Protein AF-A0A9W4E1I4-F1 (afdb_monomer)

Sequence (96 aa):
MPENPAASRMNAAAEYPDAAHPIHQAVLAHRQWFLETATQLLAQAGCTPAEAAGRHYVMLRDGAMASGCLFDPALVTETFLHGVDGLLHKGTAATR

Radius of gyration: 15.23 Å; Cα contacts (8 Å, |Δi|>4): 78; chains: 1; bounding box: 31×31×43 Å

Foldseek 3Di:
DDDPVLLVLVVQCVVCVPCPDPSVVVSVVVLVVQLVVQLVVLVVLQFPPSNVLSVQLSVLSVVLSVCCVVHPNVVSVVVSVVSNVVSSVNRNVVVD

Structure (mmCIF, N/CA/C/O backbone):
data_AF-A0A9W4E1I4-F1
#
_entry.id   AF-A0A9W4E1I4-F1
#
loop_
_atom_site.group_PDB
_atom_site.id
_atom_site.type_symbol
_atom_site.label_atom_id
_atom_site.label_alt_id
_atom_site.label_comp_id
_atom_site.label_asym_id
_atom_site.label_entity_id
_atom_site.label_seq_id
_atom_site.pdbx_PDB_ins_code
_atom_site.Cartn_x
_atom_site.Cartn_y
_atom_site.Cartn_z
_atom_site.occupancy
_atom_site.B_iso_or_equiv
_atom_site.auth_seq_id
_atom_site.auth_comp_id
_atom_site.auth_asym_id
_atom_site.auth_atom_id
_atom_site.pdbx_PDB_model_num
ATOM 1 N N . MET A 1 1 ? 11.996 -17.418 -17.097 1.00 36.09 1 MET A N 1
ATOM 2 C CA . MET A 1 1 ? 11.650 -16.940 -15.743 1.00 36.09 1 MET A CA 1
ATOM 3 C C . MET A 1 1 ? 10.338 -16.202 -15.895 1.00 36.09 1 MET A C 1
ATOM 5 O O . MET A 1 1 ? 10.347 -15.287 -16.705 1.00 36.09 1 MET A O 1
ATOM 9 N N . PRO A 1 2 ? 9.219 -16.614 -15.277 1.00 47.72 2 PRO A N 1
ATOM 10 C CA . PRO A 1 2 ? 7.989 -15.856 -15.441 1.00 47.72 2 PRO A CA 1
ATOM 11 C C . PRO A 1 2 ? 8.174 -14.526 -14.710 1.00 47.72 2 PRO A C 1
ATOM 13 O O . PRO A 1 2 ? 8.536 -14.509 -13.531 1.00 47.72 2 PRO A O 1
ATOM 16 N N . GLU A 1 3 ? 8.005 -13.418 -15.422 1.00 52.31 3 GLU A N 1
ATOM 17 C CA . GLU A 1 3 ? 7.989 -12.102 -14.796 1.00 52.31 3 GLU A CA 1
ATOM 18 C C . GLU A 1 3 ? 6.859 -12.042 -13.763 1.00 52.31 3 GLU A C 1
ATOM 20 O O . GLU A 1 3 ? 5.707 -12.357 -14.055 1.00 52.31 3 GLU A O 1
ATOM 25 N N . ASN A 1 4 ? 7.184 -11.654 -12.530 1.00 45.56 4 ASN A N 1
ATOM 26 C CA . ASN A 1 4 ? 6.182 -11.386 -11.510 1.00 45.56 4 ASN A CA 1
ATOM 27 C C . ASN A 1 4 ? 5.492 -10.051 -11.867 1.00 45.56 4 ASN A C 1
ATOM 29 O O . ASN A 1 4 ? 6.116 -8.995 -11.707 1.00 45.56 4 ASN A O 1
ATOM 33 N N . PRO A 1 5 ? 4.222 -10.045 -12.325 1.00 48.84 5 PRO A N 1
ATOM 34 C CA . PRO A 1 5 ? 3.544 -8.832 -12.800 1.00 48.84 5 PRO A CA 1
ATOM 35 C C . PRO A 1 5 ? 3.396 -7.772 -11.699 1.00 48.84 5 PRO A C 1
ATOM 37 O O . PRO A 1 5 ? 3.163 -6.595 -11.972 1.00 48.84 5 PRO A O 1
ATOM 40 N N . ALA A 1 6 ? 3.567 -8.179 -10.442 1.00 47.53 6 ALA A N 1
ATOM 41 C CA . ALA A 1 6 ? 3.508 -7.320 -9.284 1.00 47.53 6 ALA A CA 1
ATOM 42 C C . ALA A 1 6 ? 4.646 -6.263 -9.302 1.00 47.53 6 ALA A C 1
ATOM 44 O O . ALA A 1 6 ? 4.377 -5.068 -9.146 1.00 47.53 6 ALA A O 1
ATOM 45 N N . ALA A 1 7 ? 5.893 -6.663 -9.576 1.00 51.25 7 ALA A N 1
ATOM 46 C CA . ALA A 1 7 ? 7.056 -5.762 -9.600 1.00 51.25 7 ALA A CA 1
ATOM 47 C C . ALA A 1 7 ? 7.016 -4.737 -10.756 1.00 51.25 7 ALA A C 1
ATOM 49 O O . ALA A 1 7 ? 7.560 -3.637 -10.651 1.00 51.25 7 ALA A O 1
ATOM 50 N N . SER A 1 8 ? 6.309 -5.065 -11.840 1.00 55.19 8 SER A N 1
ATOM 51 C CA . SER A 1 8 ? 6.313 -4.308 -13.097 1.00 55.19 8 SER A CA 1
ATOM 52 C C . SER A 1 8 ? 5.828 -2.854 -12.964 1.00 55.19 8 SER A C 1
ATOM 54 O O . SER A 1 8 ? 6.394 -1.959 -13.584 1.00 55.19 8 SER A O 1
ATOM 56 N N . ARG A 1 9 ? 4.831 -2.557 -12.117 1.00 54.59 9 ARG A N 1
ATOM 57 C CA . ARG A 1 9 ? 4.256 -1.192 -12.055 1.00 54.59 9 ARG A CA 1
ATOM 58 C C . ARG A 1 9 ? 5.079 -0.182 -11.269 1.00 54.59 9 ARG A C 1
ATOM 60 O O . ARG A 1 9 ? 5.024 1.006 -11.569 1.00 54.59 9 ARG A O 1
ATOM 67 N N . MET A 1 10 ? 5.813 -0.638 -10.259 1.00 57.75 10 MET A N 1
ATOM 68 C CA . MET A 1 10 ? 6.779 0.220 -9.570 1.00 57.75 10 MET A CA 1
ATOM 69 C C . MET A 1 10 ? 7.979 0.496 -10.471 1.00 57.75 10 MET A C 1
ATOM 71 O O . MET A 1 10 ? 8.456 1.625 -10.512 1.00 57.75 10 MET A O 1
ATOM 75 N N . ASN A 1 11 ? 8.389 -0.505 -11.251 1.00 59.38 11 ASN A N 1
ATOM 76 C CA . ASN A 1 11 ? 9.451 -0.352 -12.234 1.00 59.38 11 ASN A CA 1
ATOM 77 C C . ASN A 1 11 ? 9.063 0.635 -13.352 1.00 59.38 11 ASN A C 1
ATOM 79 O O . ASN A 1 11 ? 9.852 1.502 -13.706 1.00 59.38 11 ASN A O 1
ATOM 83 N N . ALA A 1 12 ? 7.807 0.607 -13.814 1.00 60.56 12 ALA A N 1
ATOM 84 C CA . ALA A 1 12 ? 7.314 1.539 -14.831 1.00 60.56 12 ALA A CA 1
ATOM 85 C C . ALA A 1 12 ? 7.402 3.023 -14.408 1.00 60.56 12 ALA A C 1
ATOM 87 O O . ALA A 1 12 ? 7.705 3.876 -15.234 1.00 60.56 12 ALA A O 1
ATOM 88 N N . ALA A 1 13 ? 7.177 3.363 -13.132 1.00 58.94 13 ALA A N 1
ATOM 89 C CA . ALA A 1 13 ? 7.347 4.746 -12.663 1.00 58.94 13 ALA A CA 1
ATOM 90 C C . ALA A 1 13 ? 8.815 5.206 -12.692 1.00 58.94 13 ALA A C 1
ATOM 92 O O . ALA A 1 13 ? 9.087 6.379 -12.928 1.00 58.94 13 ALA A O 1
ATOM 93 N N . ALA A 1 14 ? 9.756 4.287 -12.460 1.00 62.00 14 ALA A N 1
ATOM 94 C CA . ALA A 1 14 ? 11.185 4.571 -12.556 1.00 62.00 14 ALA A CA 1
ATOM 95 C C . ALA A 1 14 ? 11.649 4.707 -14.018 1.00 62.00 14 ALA A C 1
ATOM 97 O O . ALA A 1 14 ? 12.524 5.517 -14.311 1.00 62.00 14 ALA A O 1
ATOM 98 N N . GLU A 1 15 ? 11.045 3.946 -14.933 1.00 71.88 15 GLU A N 1
ATOM 99 C CA . GLU A 1 15 ? 11.350 3.976 -16.370 1.00 71.88 15 GLU A CA 1
ATOM 100 C C . GLU A 1 15 ? 10.767 5.204 -17.089 1.00 71.88 15 GLU A C 1
ATOM 102 O O . GLU A 1 15 ? 11.361 5.692 -18.051 1.00 71.88 15 GLU A O 1
ATOM 107 N N . TYR A 1 16 ? 9.637 5.738 -16.611 1.00 69.88 16 TYR A N 1
ATOM 108 C CA . TYR A 1 16 ? 8.957 6.902 -17.190 1.00 69.88 16 TYR A CA 1
ATOM 109 C C . TYR A 1 16 ? 8.825 8.038 -16.160 1.00 69.88 16 TYR A C 1
ATOM 111 O O . TYR A 1 16 ? 7.733 8.255 -15.634 1.00 69.88 16 TYR A O 1
ATOM 119 N N . PRO A 1 17 ? 9.908 8.782 -15.865 1.00 69.19 17 PRO A N 1
ATOM 120 C CA . PRO A 1 17 ? 9.910 9.811 -14.822 1.00 69.19 17 PRO A CA 1
ATOM 121 C C . PRO A 1 17 ? 9.182 11.104 -15.224 1.00 69.19 17 PRO A C 1
ATOM 123 O O . PRO A 1 17 ? 8.898 11.935 -14.363 1.00 69.19 17 PRO A O 1
ATOM 126 N N . ASP A 1 18 ? 8.901 11.307 -16.517 1.00 80.00 18 ASP A N 1
ATOM 127 C CA . ASP A 1 18 ? 8.139 12.467 -16.979 1.00 80.00 18 ASP A CA 1
ATOM 128 C C . ASP A 1 18 ? 6.691 12.366 -16.491 1.00 80.00 18 ASP A C 1
ATOM 130 O O . ASP A 1 18 ? 5.924 11.493 -16.906 1.00 80.00 18 ASP A O 1
ATOM 134 N N . ALA A 1 19 ? 6.312 13.309 -15.630 1.00 73.69 19 ALA A N 1
ATOM 135 C CA . ALA A 1 19 ? 4.981 13.376 -15.062 1.00 73.69 19 ALA A CA 1
ATOM 136 C C . ALA A 1 19 ? 3.888 13.519 -16.130 1.00 73.69 19 ALA A C 1
ATOM 138 O O . ALA A 1 19 ? 2.783 13.034 -15.909 1.00 73.69 19 ALA A O 1
ATOM 139 N N . ALA A 1 20 ? 4.163 14.145 -17.279 1.00 81.75 20 ALA A N 1
ATOM 140 C CA . ALA A 1 20 ? 3.200 14.282 -18.372 1.00 81.75 20 ALA A CA 1
ATOM 141 C C . ALA A 1 20 ? 3.079 13.012 -19.233 1.00 81.75 20 ALA A C 1
ATOM 143 O O . ALA A 1 20 ? 2.156 12.906 -20.045 1.00 81.75 20 ALA A O 1
ATOM 144 N N . HIS A 1 21 ? 3.969 12.029 -19.054 1.00 84.75 21 HIS A N 1
ATOM 145 C CA . HIS A 1 21 ? 3.935 10.798 -19.829 1.00 84.75 21 HIS A CA 1
ATOM 146 C C . HIS A 1 21 ? 2.660 9.994 -19.508 1.00 84.75 21 HIS A C 1
ATOM 148 O O . HIS A 1 21 ? 2.371 9.742 -18.331 1.00 84.75 21 HIS A O 1
ATOM 154 N N . PRO A 1 22 ? 1.906 9.512 -20.516 1.00 86.44 22 PRO A N 1
ATOM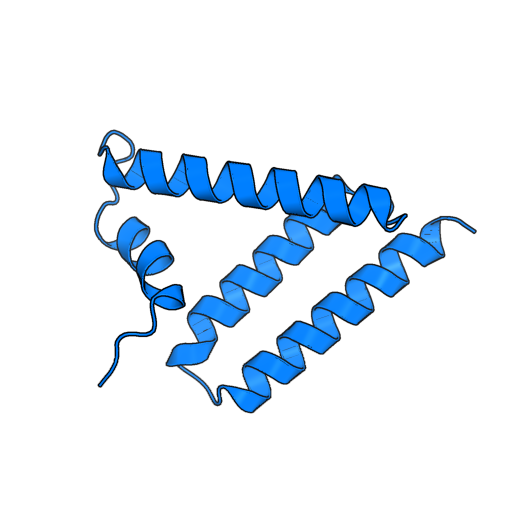 155 C CA . PRO A 1 22 ? 0.653 8.786 -20.292 1.00 86.44 22 PRO A CA 1
ATOM 156 C C . PRO A 1 22 ? 0.785 7.578 -19.351 1.00 86.44 22 PRO A C 1
ATOM 158 O O . PRO A 1 22 ? -0.121 7.301 -18.568 1.00 86.44 22 PRO A O 1
ATOM 161 N N . ILE A 1 23 ? 1.930 6.884 -19.377 1.00 85.56 23 ILE A N 1
ATOM 162 C CA . ILE A 1 23 ? 2.204 5.755 -18.470 1.00 85.56 23 ILE A CA 1
ATOM 163 C C . ILE A 1 23 ? 2.365 6.231 -17.024 1.00 85.56 23 ILE A C 1
ATOM 165 O O . ILE A 1 23 ? 1.803 5.616 -16.121 1.00 85.56 23 ILE A O 1
ATOM 169 N N . HIS A 1 24 ? 3.072 7.340 -16.792 1.00 81.19 24 HIS A N 1
ATOM 170 C CA . HIS A 1 24 ? 3.235 7.889 -15.448 1.00 81.19 24 HIS A CA 1
ATOM 171 C C . HIS A 1 24 ? 1.874 8.298 -14.863 1.00 81.19 24 HIS A C 1
ATOM 173 O O . HIS A 1 24 ? 1.548 7.950 -13.728 1.00 81.19 24 HIS A O 1
ATOM 179 N N . 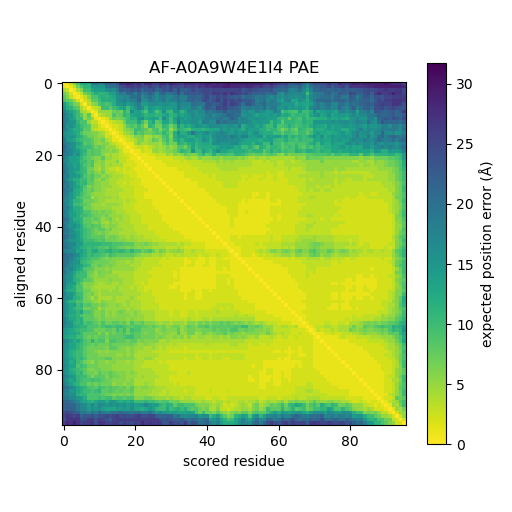GLN A 1 25 ? 1.025 8.942 -15.669 1.00 86.69 25 GLN A N 1
ATOM 180 C CA . GLN A 1 25 ? -0.346 9.289 -15.279 1.00 86.69 25 GLN A CA 1
ATOM 181 C C . GLN A 1 25 ? -1.206 8.055 -14.975 1.00 86.69 25 GLN A C 1
ATOM 183 O O . GLN A 1 25 ? -1.902 8.024 -13.960 1.00 86.69 25 GLN A O 1
ATOM 188 N N . ALA A 1 26 ? -1.117 7.002 -15.794 1.00 89.19 26 ALA A N 1
ATOM 189 C CA . ALA A 1 26 ? -1.814 5.744 -15.536 1.00 89.19 26 ALA A CA 1
ATOM 190 C C . ALA A 1 26 ? -1.353 5.081 -14.225 1.00 89.19 26 ALA A C 1
ATOM 192 O O . ALA A 1 26 ? -2.175 4.564 -13.464 1.00 89.19 26 ALA A O 1
ATOM 193 N N . VAL A 1 27 ? -0.051 5.132 -13.918 1.00 86.44 27 VAL A N 1
ATOM 194 C CA . VAL A 1 27 ? 0.491 4.631 -12.648 1.00 86.44 27 VAL A CA 1
ATOM 195 C C . VAL A 1 27 ? -0.046 5.439 -11.465 1.00 86.44 27 VAL A C 1
ATOM 197 O O . VAL A 1 27 ? -0.485 4.838 -10.483 1.00 86.44 27 VAL A O 1
ATOM 200 N N . LEU A 1 28 ? -0.063 6.774 -11.547 1.00 88.25 28 LEU A N 1
ATOM 201 C CA . LEU A 1 28 ? -0.608 7.626 -10.484 1.00 88.25 28 LEU A CA 1
ATOM 202 C C . LEU A 1 28 ? -2.100 7.373 -10.248 1.00 88.25 28 LEU A C 1
ATOM 204 O O . LEU A 1 28 ? -2.503 7.175 -9.102 1.00 88.25 28 LEU A O 1
ATOM 208 N N . ALA A 1 29 ? -2.899 7.306 -11.315 1.00 90.19 29 ALA A N 1
ATOM 209 C CA . ALA A 1 29 ? -4.327 7.011 -11.225 1.00 90.19 29 ALA A CA 1
ATOM 210 C C . ALA A 1 29 ? -4.577 5.653 -10.553 1.00 90.19 29 ALA A C 1
ATOM 212 O O . ALA A 1 29 ? -5.409 5.544 -9.651 1.00 90.19 29 ALA A O 1
ATOM 213 N N . HIS A 1 30 ? -3.799 4.628 -10.919 1.00 90.06 30 HIS A N 1
ATOM 214 C CA . HIS A 1 30 ? -3.888 3.319 -10.277 1.00 90.06 30 HIS A CA 1
ATOM 215 C C . HIS A 1 30 ? -3.528 3.376 -8.785 1.00 90.06 30 HIS A C 1
ATOM 217 O O . HIS A 1 30 ? -4.208 2.771 -7.954 1.00 90.06 30 HIS A O 1
ATOM 223 N N . ARG A 1 31 ? -2.440 4.070 -8.428 1.00 91.12 31 ARG A N 1
ATOM 224 C CA . ARG A 1 31 ? -1.994 4.200 -7.030 1.00 91.12 31 ARG A CA 1
ATOM 225 C C . ARG A 1 31 ? -3.037 4.918 -6.178 1.00 91.12 31 ARG A C 1
ATOM 227 O O . ARG A 1 31 ? -3.307 4.466 -5.066 1.00 91.12 31 ARG A O 1
ATOM 234 N N . GLN A 1 32 ? -3.645 5.974 -6.715 1.00 94.31 32 GLN A N 1
ATOM 235 C CA . GLN A 1 32 ? -4.708 6.718 -6.047 1.00 94.31 32 GLN A CA 1
ATOM 236 C C . GLN A 1 32 ? -5.947 5.842 -5.822 1.00 94.31 32 GLN A C 1
ATOM 238 O O . GLN A 1 32 ? -6.397 5.709 -4.686 1.00 94.31 32 GLN A O 1
ATOM 243 N N . TRP A 1 33 ? -6.427 5.156 -6.865 1.00 96.25 33 TRP A N 1
ATOM 244 C CA . TRP A 1 33 ? -7.550 4.216 -6.755 1.00 96.25 33 TRP A CA 1
ATOM 245 C C . TRP A 1 33 ? -7.306 3.135 -5.690 1.00 96.25 33 TRP A C 1
ATOM 247 O O . TRP A 1 33 ? -8.192 2.809 -4.896 1.00 96.25 33 TRP A O 1
ATOM 257 N N . PHE A 1 34 ? -6.090 2.584 -5.640 1.00 95.12 34 PHE A N 1
ATOM 258 C CA . PHE A 1 34 ? -5.741 1.549 -4.669 1.00 95.12 34 PHE A CA 1
ATOM 259 C C . PHE A 1 34 ? -5.737 2.085 -3.231 1.00 95.12 34 PHE A C 1
ATOM 261 O O . PHE A 1 34 ? -6.254 1.422 -2.332 1.00 95.12 34 PHE A O 1
ATOM 268 N N . LEU A 1 35 ? -5.196 3.289 -3.013 1.00 96.38 35 LEU A N 1
ATOM 269 C CA . LEU A 1 35 ? -5.208 3.946 -1.705 1.00 96.38 35 LEU A CA 1
ATOM 270 C C . LEU A 1 35 ? -6.635 4.231 -1.224 1.00 96.38 35 LEU A C 1
ATOM 272 O O . LEU A 1 35 ? -6.951 3.959 -0.065 1.00 96.38 35 LEU A O 1
ATOM 276 N N . GLU A 1 36 ? -7.497 4.748 -2.096 1.00 97.75 36 GLU A N 1
ATOM 277 C CA . GLU A 1 36 ? -8.903 5.012 -1.775 1.00 97.75 36 GLU A CA 1
ATOM 278 C C . GLU A 1 36 ? -9.638 3.722 -1.409 1.00 97.75 36 GLU A C 1
ATOM 280 O O . GLU A 1 36 ? -10.278 3.652 -0.360 1.00 97.75 36 GLU A O 1
ATOM 285 N N . THR A 1 37 ? -9.463 2.671 -2.214 1.00 97.38 37 THR A N 1
ATOM 286 C CA . THR A 1 37 ? -10.067 1.354 -1.969 1.00 97.38 37 THR A CA 1
A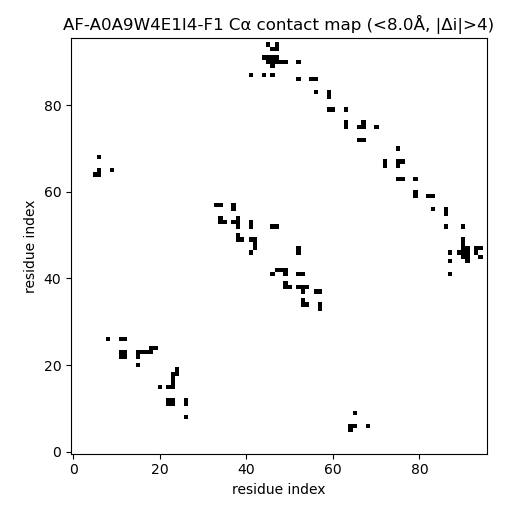TOM 287 C C . THR A 1 37 ? -9.616 0.777 -0.625 1.00 97.38 37 THR A C 1
ATOM 289 O O . THR A 1 37 ? -10.443 0.360 0.185 1.00 97.38 37 THR A O 1
ATOM 292 N N . ALA A 1 38 ? -8.311 0.791 -0.340 1.00 96.50 38 ALA A N 1
ATOM 293 C CA . ALA A 1 38 ? -7.780 0.302 0.930 1.00 96.50 38 ALA A CA 1
ATOM 294 C C . ALA A 1 38 ? -8.308 1.114 2.123 1.00 96.50 38 ALA A C 1
ATOM 296 O O . ALA A 1 38 ? -8.689 0.545 3.144 1.00 96.50 38 ALA A O 1
ATOM 297 N N . THR A 1 39 ? -8.377 2.439 1.983 1.00 96.94 39 THR A N 1
ATOM 298 C CA . THR A 1 39 ? -8.912 3.337 3.015 1.00 96.94 39 THR A CA 1
ATOM 299 C C . THR A 1 39 ? -10.380 3.028 3.312 1.00 96.94 39 THR A C 1
ATOM 301 O O . THR A 1 39 ? -10.760 2.940 4.478 1.00 96.94 39 THR A O 1
ATOM 304 N N . GLN A 1 40 ? -11.199 2.805 2.280 1.00 97.06 40 GLN A N 1
ATOM 305 C CA . GLN A 1 40 ? -12.609 2.438 2.436 1.00 97.06 40 GLN A CA 1
ATOM 306 C C . GLN A 1 40 ? -12.780 1.090 3.143 1.00 97.06 40 GLN A C 1
ATOM 308 O O . GLN A 1 40 ? -13.591 0.981 4.061 1.00 97.06 40 GLN A O 1
ATOM 313 N N . LEU A 1 41 ? -11.997 0.076 2.764 1.00 96.31 41 LEU A N 1
ATOM 314 C CA . LEU A 1 41 ? -12.044 -1.241 3.406 1.00 96.31 41 LEU A CA 1
ATOM 315 C C . LEU A 1 41 ? -11.625 -1.171 4.879 1.00 96.31 41 LEU A C 1
ATOM 317 O O . LEU A 1 41 ? -12.269 -1.769 5.735 1.00 96.31 41 LEU A O 1
ATOM 321 N N . LEU A 1 42 ? -10.585 -0.399 5.193 1.00 95.31 42 LEU A N 1
ATOM 322 C CA . LEU A 1 42 ? -10.132 -0.199 6.570 1.00 95.31 42 LEU A CA 1
ATOM 323 C C . LEU A 1 42 ? -11.151 0.582 7.406 1.00 95.31 42 LEU A C 1
ATOM 325 O O . LEU A 1 42 ? -11.353 0.254 8.572 1.00 95.31 42 LEU A O 1
ATOM 329 N N . ALA A 1 43 ? -11.842 1.559 6.816 1.00 94.94 43 ALA A N 1
ATOM 330 C CA . ALA A 1 43 ? -12.962 2.228 7.472 1.00 94.94 43 ALA A CA 1
ATOM 331 C C . ALA A 1 43 ? -14.100 1.242 7.793 1.00 94.94 43 ALA A C 1
ATOM 333 O O . ALA A 1 43 ? -14.609 1.239 8.911 1.00 94.94 43 ALA A O 1
ATOM 334 N N . GLN A 1 44 ? -14.461 0.368 6.846 1.00 94.69 44 GLN A N 1
ATOM 335 C CA . GLN A 1 44 ? -15.473 -0.679 7.055 1.00 94.69 44 GLN A CA 1
ATOM 336 C C . GLN A 1 44 ? -15.044 -1.709 8.109 1.00 94.69 44 GLN A C 1
ATOM 338 O O . GLN A 1 44 ? -15.883 -2.211 8.851 1.00 94.69 44 GLN A O 1
ATOM 343 N N . ALA A 1 45 ? -13.743 -1.983 8.216 1.00 91.88 45 ALA A N 1
ATOM 344 C CA . ALA A 1 45 ? -13.163 -2.832 9.253 1.00 91.88 45 ALA A CA 1
ATOM 345 C C . ALA A 1 45 ? -13.080 -2.149 10.635 1.00 91.88 45 ALA A C 1
ATOM 347 O O . ALA A 1 45 ? -12.613 -2.766 11.590 1.00 91.88 45 ALA A O 1
ATOM 348 N N . GLY A 1 46 ? -13.518 -0.890 10.762 1.00 93.12 46 GLY A N 1
ATOM 349 C CA . GLY A 1 46 ? -13.507 -0.142 12.020 1.00 93.12 46 GLY A CA 1
ATOM 350 C C . GLY A 1 46 ? -12.148 0.456 12.385 1.00 93.12 46 GLY A C 1
ATOM 351 O O . GLY A 1 46 ? -11.942 0.833 13.534 1.00 93.12 46 GLY A O 1
ATOM 352 N N . CYS A 1 47 ? -11.203 0.552 11.446 1.00 92.69 47 CYS A N 1
ATOM 353 C CA . CYS A 1 47 ? -9.914 1.180 11.712 1.00 92.69 47 CYS A CA 1
ATOM 354 C C . CYS A 1 47 ? -10.031 2.708 11.734 1.00 92.69 47 CYS A C 1
ATOM 356 O O . CYS A 1 47 ? -10.346 3.331 10.718 1.00 92.69 47 CYS A O 1
ATOM 358 N N . THR A 1 48 ? -9.685 3.328 12.862 1.00 89.75 48 THR A N 1
ATOM 359 C CA . THR A 1 48 ? -9.697 4.789 13.020 1.00 89.75 48 THR A CA 1
ATOM 360 C C . THR 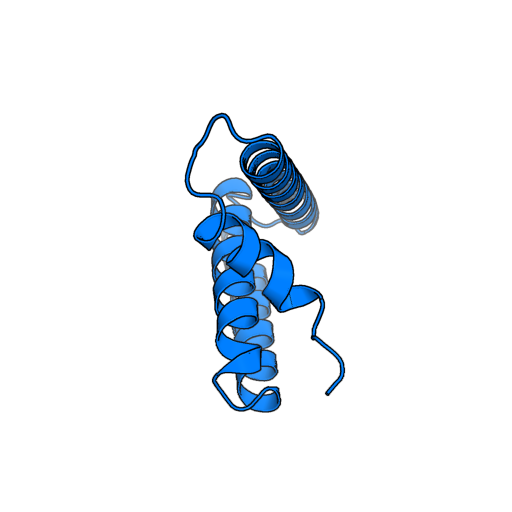A 1 48 ? -8.320 5.337 13.420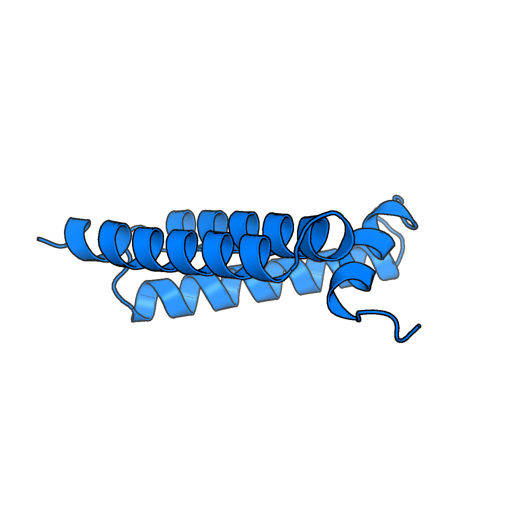 1.00 89.75 48 THR A C 1
ATOM 362 O O . THR A 1 48 ? -7.736 4.826 14.375 1.00 89.75 48 THR A O 1
ATOM 365 N N . PRO A 1 49 ? -7.793 6.386 12.752 1.00 92.62 49 PRO A N 1
ATOM 366 C CA . PRO A 1 49 ? -8.326 7.035 11.551 1.00 92.62 49 PRO A CA 1
ATOM 367 C C . PRO A 1 49 ? -8.006 6.241 10.268 1.00 92.62 49 PRO A C 1
ATOM 369 O O . PRO A 1 49 ? -6.843 5.944 9.977 1.00 92.62 49 PRO A O 1
ATOM 372 N N . ALA A 1 50 ? -9.037 5.952 9.467 1.00 93.12 50 ALA A N 1
ATOM 373 C CA . ALA A 1 50 ? -8.935 5.105 8.275 1.00 93.12 50 ALA A CA 1
ATOM 374 C C . ALA A 1 50 ? -7.941 5.636 7.231 1.00 93.12 50 ALA A C 1
ATOM 376 O O . ALA A 1 50 ? -7.212 4.854 6.631 1.00 93.12 50 ALA A O 1
ATOM 377 N N . GLU A 1 51 ? -7.840 6.955 7.050 1.00 93.62 51 GLU A N 1
ATOM 378 C CA . GLU A 1 51 ? -6.898 7.569 6.101 1.00 93.62 51 GLU A CA 1
ATOM 379 C C . GLU A 1 51 ? -5.429 7.322 6.466 1.00 93.62 51 GLU A C 1
ATOM 381 O O . GLU A 1 51 ? -4.569 7.155 5.597 1.00 93.62 51 GLU A O 1
ATOM 386 N N . ALA A 1 52 ? -5.100 7.339 7.760 1.00 94.31 52 ALA A N 1
ATOM 387 C CA . ALA A 1 52 ? -3.749 7.018 8.210 1.00 94.31 52 ALA A CA 1
ATOM 388 C C . ALA A 1 52 ? -3.480 5.519 8.048 1.00 94.31 52 ALA A C 1
ATOM 390 O O . ALA A 1 52 ? -2.407 5.137 7.582 1.00 94.31 52 ALA A O 1
ATOM 391 N N . ALA A 1 53 ? -4.473 4.681 8.365 1.00 95.12 53 ALA A N 1
ATOM 392 C CA . ALA A 1 53 ? -4.370 3.241 8.191 1.00 95.12 53 ALA A CA 1
ATOM 393 C C . ALA A 1 53 ? -4.201 2.851 6.711 1.00 95.12 53 ALA A C 1
ATOM 395 O O . ALA A 1 53 ? -3.319 2.061 6.388 1.00 95.12 53 ALA A O 1
ATOM 396 N N . GLY A 1 54 ? -4.960 3.466 5.800 1.00 96.19 54 GLY A N 1
ATOM 397 C CA . GLY A 1 54 ? -4.853 3.253 4.355 1.00 96.19 54 GLY A CA 1
ATOM 398 C C . GLY A 1 54 ? -3.470 3.604 3.817 1.00 96.19 54 GLY A C 1
ATOM 399 O O . GLY A 1 54 ? -2.847 2.788 3.140 1.00 96.19 54 GLY A O 1
ATOM 400 N N . ARG A 1 55 ? -2.929 4.773 4.189 1.00 96.19 55 ARG A N 1
ATOM 401 C CA . ARG A 1 55 ? -1.557 5.166 3.817 1.00 96.19 55 ARG A CA 1
ATOM 402 C C . ARG A 1 55 ? -0.510 4.185 4.346 1.00 96.19 55 ARG A C 1
ATOM 404 O O . ARG A 1 55 ? 0.406 3.821 3.611 1.00 96.19 55 ARG A O 1
ATOM 411 N N . HIS A 1 56 ? -0.658 3.735 5.591 1.00 96.00 56 HIS A N 1
ATOM 412 C CA . HIS A 1 56 ? 0.253 2.765 6.195 1.00 96.00 56 HIS A CA 1
ATOM 413 C C . HIS A 1 56 ? 0.193 1.410 5.472 1.00 96.00 56 HIS A C 1
ATOM 415 O O . HIS A 1 56 ? 1.231 0.858 5.112 1.00 96.00 56 HIS A O 1
ATOM 421 N N . TYR A 1 57 ? -1.007 0.911 5.173 1.00 96.50 57 TYR A N 1
ATOM 422 C CA . TYR A 1 57 ? -1.195 -0.322 4.412 1.00 96.50 57 TYR A CA 1
ATOM 423 C C . TYR A 1 57 ? -0.536 -0.258 3.028 1.00 96.50 57 TYR A C 1
ATOM 425 O O . TYR A 1 57 ? 0.206 -1.166 2.653 1.00 96.50 57 TYR A O 1
ATOM 433 N N . VAL A 1 58 ? -0.758 0.827 2.279 1.00 95.44 58 VAL A N 1
ATOM 434 C CA . VAL A 1 58 ? -0.161 0.997 0.944 1.00 95.44 58 VAL A CA 1
ATOM 435 C C . VAL A 1 58 ? 1.366 1.031 1.020 1.00 95.44 58 VAL A C 1
ATOM 437 O O . VAL A 1 58 ? 2.021 0.413 0.185 1.00 95.44 58 VAL A O 1
ATOM 440 N N . MET A 1 59 ? 1.939 1.673 2.042 1.00 94.81 59 MET A N 1
ATOM 441 C CA . MET A 1 59 ? 3.388 1.686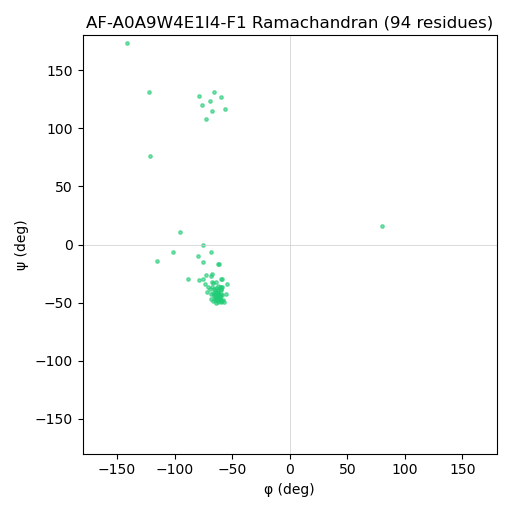 2.260 1.00 94.81 59 MET A CA 1
ATOM 442 C C . MET A 1 59 ? 3.949 0.281 2.532 1.00 94.81 59 MET A C 1
ATOM 444 O O . MET A 1 59 ? 4.949 -0.100 1.924 1.00 94.81 59 MET A O 1
ATOM 448 N N . LEU A 1 60 ? 3.289 -0.511 3.387 1.00 95.81 60 LEU A N 1
ATOM 449 C CA . LEU A 1 60 ? 3.670 -1.908 3.646 1.00 95.81 60 LEU A CA 1
ATOM 450 C C . LEU A 1 60 ? 3.599 -2.753 2.373 1.00 95.81 60 LEU A C 1
ATOM 452 O O . LEU A 1 60 ? 4.522 -3.509 2.071 1.00 95.81 60 LEU A O 1
ATOM 456 N N . ARG A 1 61 ? 2.520 -2.592 1.602 1.00 94.50 61 ARG A N 1
ATOM 457 C CA . ARG A 1 61 ? 2.324 -3.285 0.330 1.00 94.50 61 ARG A CA 1
ATOM 458 C C . ARG A 1 61 ? 3.420 -2.923 -0.664 1.00 94.50 61 ARG A C 1
ATOM 460 O O . ARG A 1 61 ? 3.962 -3.814 -1.305 1.00 94.50 61 ARG A O 1
ATOM 467 N N . ASP A 1 62 ? 3.753 -1.644 -0.808 1.00 91.81 62 ASP A N 1
ATOM 468 C CA . ASP A 1 62 ? 4.786 -1.198 -1.747 1.00 91.81 62 ASP A CA 1
ATOM 469 C C . ASP A 1 62 ? 6.168 -1.748 -1.362 1.00 91.81 62 ASP A C 1
ATOM 471 O O . ASP A 1 62 ? 6.890 -2.246 -2.227 1.00 91.81 62 ASP A O 1
ATOM 475 N N . GLY A 1 63 ? 6.501 -1.757 -0.067 1.00 90.94 63 GLY A N 1
ATOM 476 C CA . GLY A 1 63 ? 7.719 -2.392 0.440 1.00 90.94 63 GLY A CA 1
ATOM 477 C C . GLY A 1 63 ? 7.769 -3.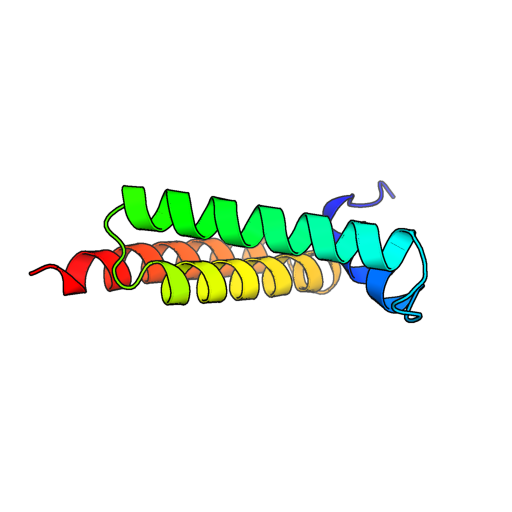891 0.135 1.00 90.94 63 GLY A C 1
ATOM 478 O O . GLY A 1 63 ? 8.737 -4.366 -0.453 1.00 90.94 63 GLY A O 1
ATOM 479 N N . ALA A 1 64 ? 6.698 -4.630 0.443 1.00 91.94 64 ALA A N 1
ATOM 480 C CA . ALA A 1 64 ? 6.617 -6.067 0.171 1.00 91.94 64 ALA A CA 1
ATOM 481 C C . ALA A 1 64 ? 6.766 -6.389 -1.327 1.00 91.94 64 ALA A C 1
ATOM 483 O O . ALA A 1 64 ? 7.435 -7.345 -1.714 1.00 91.94 64 ALA A O 1
ATOM 484 N N . MET A 1 65 ? 6.190 -5.549 -2.184 1.00 86.94 65 MET A N 1
ATOM 485 C CA . MET A 1 65 ? 6.251 -5.691 -3.637 1.00 86.94 65 MET A CA 1
ATOM 486 C C . MET A 1 65 ? 7.654 -5.435 -4.205 1.00 86.94 65 MET A C 1
ATOM 488 O O . MET A 1 65 ? 8.066 -6.149 -5.118 1.00 86.94 65 MET A O 1
ATOM 492 N N . ALA A 1 66 ? 8.392 -4.456 -3.668 1.00 87.69 66 ALA A N 1
ATOM 493 C CA . ALA A 1 66 ? 9.805 -4.251 -4.005 1.00 87.69 66 ALA A CA 1
ATOM 494 C C . ALA A 1 66 ? 10.677 -5.407 -3.502 1.00 87.69 66 ALA A C 1
ATOM 496 O O . ALA A 1 66 ? 11.490 -5.953 -4.247 1.00 87.69 66 ALA A O 1
ATOM 497 N N . SER A 1 67 ? 10.509 -5.789 -2.236 1.00 87.81 67 SER A N 1
ATOM 498 C CA . SER A 1 67 ? 11.371 -6.769 -1.580 1.00 87.81 67 SER A CA 1
ATOM 499 C C . SER A 1 67 ? 11.141 -8.201 -2.055 1.00 87.81 67 SER A C 1
ATOM 501 O O . SER A 1 67 ? 12.078 -8.988 -2.017 1.00 87.81 67 SER A O 1
ATOM 503 N N . GLY A 1 68 ? 9.951 -8.555 -2.550 1.00 84.12 68 GLY A N 1
ATOM 504 C CA . GLY A 1 68 ? 9.633 -9.926 -2.974 1.00 84.12 68 GLY A CA 1
ATOM 505 C C . GLY A 1 68 ? 10.492 -10.468 -4.124 1.00 84.12 68 GLY A C 1
ATOM 506 O O . GLY A 1 68 ? 10.538 -11.676 -4.327 1.00 84.12 68 GLY A O 1
ATOM 507 N N . CYS A 1 69 ? 11.183 -9.595 -4.867 1.00 78.12 69 CYS A N 1
ATOM 508 C CA . CYS A 1 69 ? 12.160 -9.993 -5.891 1.00 78.12 69 CYS A CA 1
ATOM 509 C C . CYS A 1 69 ? 13.623 -9.871 -5.421 1.00 78.12 69 CYS A C 1
ATOM 511 O O . CYS A 1 69 ? 14.529 -10.257 -6.153 1.00 78.12 69 CYS A O 1
ATOM 513 N N . LEU A 1 70 ? 13.859 -9.304 -4.234 1.00 81.19 70 LEU A N 1
ATOM 514 C CA . LEU A 1 70 ? 15.186 -8.972 -3.695 1.00 81.19 70 LEU A CA 1
ATOM 515 C C . LEU A 1 70 ? 15.538 -9.771 -2.433 1.00 81.19 70 LEU A C 1
ATOM 517 O O . LEU A 1 70 ? 16.689 -9.767 -2.002 1.00 81.19 70 LEU A O 1
ATOM 521 N N . PHE A 1 71 ? 14.554 -10.423 -1.823 1.00 86.94 71 PHE A N 1
ATOM 522 C CA . PHE A 1 71 ? 14.684 -11.156 -0.573 1.00 86.94 71 PHE A CA 1
ATOM 523 C C . PHE A 1 71 ? 13.864 -12.447 -0.617 1.00 86.94 71 PHE A C 1
ATOM 525 O O . PHE A 1 71 ? 13.120 -12.673 -1.571 1.00 86.94 71 PHE A O 1
ATOM 532 N N . ASP A 1 72 ? 13.994 -13.289 0.412 1.00 91.75 72 ASP A N 1
ATOM 533 C CA . ASP A 1 72 ? 13.197 -14.512 0.533 1.00 91.75 72 ASP A CA 1
ATOM 534 C C . ASP A 1 72 ? 11.690 -14.173 0.497 1.00 91.75 72 ASP A C 1
ATOM 536 O O . ASP A 1 72 ? 11.195 -13.487 1.404 1.00 91.75 72 ASP A O 1
ATOM 540 N N . PRO A 1 73 ? 10.941 -14.644 -0.520 1.00 87.81 73 PRO A N 1
ATOM 541 C CA . PRO A 1 73 ? 9.519 -14.351 -0.648 1.00 87.81 73 PRO A CA 1
ATOM 542 C C . PRO A 1 73 ? 8.687 -14.817 0.552 1.00 87.81 73 PRO A C 1
ATOM 544 O O . PRO A 1 73 ? 7.672 -14.187 0.861 1.00 87.81 73 PRO A O 1
ATOM 547 N N . ALA A 1 74 ? 9.097 -15.889 1.240 1.00 93.06 74 ALA A N 1
ATOM 548 C CA . ALA A 1 74 ? 8.395 -16.384 2.419 1.00 93.06 74 ALA A CA 1
ATOM 549 C C . ALA A 1 74 ? 8.519 -15.391 3.583 1.00 93.06 74 ALA A C 1
ATOM 551 O O . ALA A 1 74 ? 7.505 -15.004 4.162 1.00 93.06 74 ALA A O 1
ATOM 552 N N . LEU A 1 75 ? 9.733 -14.893 3.847 1.00 95.06 75 LEU A N 1
ATOM 553 C CA . LEU A 1 75 ? 9.988 -13.897 4.895 1.00 95.06 75 LEU A CA 1
ATOM 554 C C . LEU A 1 75 ? 9.311 -12.554 4.590 1.00 95.06 75 LEU A C 1
ATOM 556 O O . LEU A 1 75 ? 8.776 -11.902 5.489 1.00 95.06 75 LEU A O 1
ATOM 560 N N . VAL A 1 76 ? 9.289 -12.141 3.318 1.00 94.25 76 VAL A N 1
ATOM 561 C CA . VAL A 1 76 ? 8.564 -10.934 2.885 1.00 94.25 76 VAL A CA 1
ATOM 562 C C . VAL A 1 76 ? 7.061 -11.090 3.117 1.00 94.25 76 VAL A C 1
ATOM 564 O O . VAL A 1 76 ? 6.425 -10.178 3.647 1.00 94.25 76 VAL A O 1
ATOM 567 N N . THR A 1 77 ? 6.495 -12.245 2.754 1.00 93.94 77 THR A N 1
ATOM 568 C CA . THR A 1 77 ? 5.067 -12.538 2.944 1.00 93.94 77 THR A CA 1
ATOM 569 C C . THR A 1 77 ? 4.702 -12.551 4.425 1.00 93.94 77 THR A C 1
ATOM 571 O O . THR A 1 77 ? 3.742 -11.892 4.818 1.00 93.94 77 THR A O 1
ATOM 574 N N . GLU A 1 78 ? 5.487 -13.240 5.254 1.00 97.19 78 GLU A N 1
ATOM 575 C CA . GLU A 1 78 ? 5.302 -13.287 6.707 1.00 97.19 78 GLU A CA 1
ATOM 576 C C . GLU A 1 78 ? 5.327 -11.880 7.321 1.00 97.19 78 GLU A C 1
ATOM 578 O O . GLU A 1 78 ? 4.399 -11.487 8.030 1.00 97.19 78 GLU A O 1
ATOM 583 N N . THR A 1 79 ? 6.345 -11.084 6.981 1.00 97.25 79 THR A N 1
ATOM 584 C CA . THR A 1 79 ? 6.500 -9.711 7.482 1.00 97.25 79 THR A CA 1
ATOM 585 C C . THR A 1 79 ? 5.324 -8.826 7.071 1.00 97.25 79 THR A C 1
ATOM 587 O O . THR A 1 79 ? 4.811 -8.051 7.882 1.00 97.25 79 THR A O 1
ATOM 590 N N . PHE A 1 80 ? 4.878 -8.938 5.817 1.00 96.75 80 PHE A N 1
ATOM 591 C CA . PHE A 1 80 ? 3.740 -8.178 5.312 1.00 96.75 80 PHE A CA 1
ATOM 592 C C . PHE A 1 80 ? 2.453 -8.529 6.065 1.00 96.75 80 PHE A C 1
ATOM 594 O O . PHE A 1 80 ? 1.775 -7.622 6.549 1.00 96.75 80 PHE A O 1
ATOM 601 N N . LEU A 1 81 ? 2.143 -9.821 6.213 1.00 96.81 81 LEU A N 1
ATOM 602 C CA . LEU A 1 81 ? 0.944 -10.278 6.920 1.00 96.81 81 LEU A CA 1
ATOM 603 C C . LEU A 1 81 ? 0.948 -9.824 8.381 1.00 96.81 81 LEU A C 1
ATOM 605 O O . LEU A 1 81 ? -0.023 -9.218 8.831 1.00 96.81 81 LEU A O 1
ATOM 609 N N . HIS A 1 82 ? 2.069 -9.997 9.084 1.00 97.38 82 HIS A N 1
ATOM 610 C CA . HIS A 1 82 ? 2.209 -9.530 10.462 1.00 97.38 82 HIS A CA 1
ATOM 611 C C . HIS A 1 82 ? 2.010 -8.006 10.585 1.00 97.38 82 HIS A C 1
ATOM 613 O O . HIS A 1 82 ? 1.375 -7.519 11.524 1.00 97.38 82 HIS A O 1
ATOM 619 N N . GLY A 1 83 ? 2.518 -7.228 9.623 1.00 96.06 83 GLY A N 1
ATOM 620 C CA . GLY A 1 83 ? 2.306 -5.780 9.567 1.00 96.06 83 GLY A CA 1
ATOM 621 C C . GLY A 1 83 ? 0.834 -5.393 9.386 1.00 96.06 83 GLY A C 1
ATOM 622 O O . GLY A 1 83 ? 0.347 -4.493 10.076 1.00 96.06 83 GLY A O 1
ATOM 623 N N . VAL A 1 84 ? 0.115 -6.085 8.495 1.00 95.56 84 VAL A N 1
ATOM 624 C CA . VAL A 1 84 ? -1.323 -5.871 8.259 1.00 95.56 84 VAL A CA 1
ATOM 625 C C . VAL A 1 84 ? -2.146 -6.247 9.490 1.00 95.56 84 VAL A C 1
ATOM 627 O O . VAL A 1 84 ? -2.998 -5.463 9.908 1.00 95.56 84 VAL A O 1
ATOM 630 N N . ASP A 1 85 ? -1.856 -7.380 10.128 1.00 95.38 85 ASP A N 1
ATOM 631 C CA . ASP A 1 85 ? -2.546 -7.797 11.351 1.00 95.38 85 ASP A CA 1
ATOM 632 C C . ASP A 1 85 ? -2.355 -6.778 12.476 1.00 95.38 85 ASP A C 1
ATOM 634 O O . ASP A 1 85 ? -3.317 -6.383 13.142 1.00 95.38 85 ASP A O 1
ATOM 638 N N . GLY A 1 86 ? -1.127 -6.285 12.663 1.00 94.31 86 GLY A N 1
ATOM 639 C CA . GLY A 1 86 ? -0.836 -5.236 13.637 1.00 94.31 86 GLY A CA 1
ATOM 640 C C . GLY A 1 86 ? -1.563 -3.923 13.334 1.00 94.31 86 GLY A C 1
ATOM 641 O O . GLY A 1 86 ? -2.002 -3.232 14.257 1.00 94.31 86 GLY A O 1
ATOM 642 N N . LEU A 1 87 ? -1.721 -3.579 12.055 1.00 93.19 87 LEU A N 1
ATOM 643 C CA . LEU A 1 87 ? -2.476 -2.404 11.626 1.0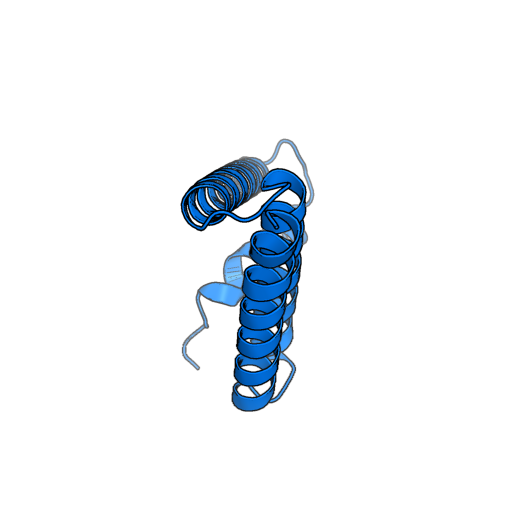0 93.19 87 LEU A CA 1
ATOM 644 C C . LEU A 1 87 ? -3.966 -2.531 11.971 1.00 93.19 87 LEU A C 1
ATOM 646 O O . LEU A 1 87 ? -4.532 -1.603 12.551 1.00 93.19 87 LEU A O 1
ATOM 650 N N . LEU A 1 88 ? -4.577 -3.678 11.663 1.00 93.31 88 LEU A N 1
ATOM 651 C CA . LEU A 1 88 ? -5.987 -3.953 11.953 1.00 93.31 88 LEU A CA 1
ATOM 652 C C . LEU A 1 88 ? -6.265 -3.935 13.461 1.00 93.31 88 LEU A C 1
ATOM 654 O O . LEU A 1 88 ? -7.219 -3.294 13.908 1.00 93.31 88 LEU A O 1
ATOM 658 N N . HIS A 1 89 ? -5.399 -4.560 14.263 1.00 92.06 89 HIS A N 1
ATOM 659 C CA . HIS A 1 89 ? -5.526 -4.557 15.723 1.00 92.06 89 HIS A CA 1
ATOM 660 C C . HIS A 1 89 ? -5.418 -3.148 16.315 1.00 92.06 89 HIS A C 1
ATOM 662 O O . HIS A 1 89 ? -6.251 -2.750 17.125 1.00 92.06 89 HIS A O 1
ATOM 668 N N . LYS A 1 90 ? -4.411 -2.363 15.908 1.00 87.69 90 LYS A N 1
ATOM 669 C CA . LYS A 1 90 ? -4.223 -0.997 16.427 1.00 87.69 90 LYS A CA 1
ATOM 670 C C . LYS A 1 90 ? -5.363 -0.069 16.020 1.00 87.69 90 LYS A C 1
ATOM 672 O O . LYS A 1 90 ? -5.826 0.719 16.840 1.00 87.69 90 LYS A O 1
ATOM 677 N N . GLY A 1 91 ? -5.803 -0.162 14.765 1.00 80.12 91 GLY A N 1
ATOM 678 C CA . GLY A 1 91 ? -6.845 0.704 14.222 1.00 80.12 91 GLY A CA 1
ATOM 679 C C . GLY A 1 91 ? -8.214 0.482 14.860 1.00 80.12 91 GLY A C 1
ATOM 680 O O . GLY A 1 91 ? -8.963 1.442 14.994 1.00 80.12 91 GLY A O 1
ATOM 681 N N . THR A 1 92 ? -8.528 -0.752 15.259 1.00 81.75 92 THR A N 1
ATOM 682 C CA . THR A 1 92 ? -9.812 -1.114 15.891 1.00 81.75 92 THR A CA 1
ATOM 683 C C . THR A 1 92 ? -9.798 -0.950 17.413 1.00 81.75 92 THR A C 1
ATOM 685 O O . THR A 1 92 ? -10.822 -0.632 18.014 1.00 81.75 92 THR A O 1
ATOM 688 N N . ALA A 1 93 ? -8.639 -1.118 18.062 1.00 72.62 93 ALA A N 1
ATOM 689 C CA . ALA A 1 93 ? -8.500 -0.939 19.509 1.00 72.62 93 ALA A CA 1
ATOM 690 C C . ALA A 1 93 ? -8.659 0.523 19.961 1.00 72.62 93 ALA A C 1
ATOM 692 O O . ALA A 1 93 ? -9.089 0.761 21.085 1.00 72.62 93 ALA A O 1
ATOM 693 N N . ALA A 1 94 ? -8.361 1.497 19.094 1.00 59.28 94 ALA A N 1
ATOM 694 C CA . ALA A 1 94 ? -8.541 2.924 19.376 1.00 59.28 94 ALA A CA 1
ATOM 695 C C . ALA A 1 94 ? -10.021 3.357 19.495 1.00 59.28 94 ALA A C 1
ATOM 697 O O . ALA A 1 94 ? -10.299 4.502 19.843 1.00 59.28 94 ALA A O 1
ATOM 698 N N . THR A 1 95 ? -10.967 2.458 19.202 1.00 52.56 95 THR A N 1
ATOM 699 C CA . THR A 1 95 ? -12.420 2.689 19.268 1.00 52.56 95 THR A CA 1
ATOM 700 C C . THR A 1 95 ? -13.046 2.233 20.604 1.00 52.56 95 THR A C 1
ATOM 702 O O . THR A 1 95 ? -14.270 2.175 20.719 1.00 52.56 95 THR A O 1
ATOM 705 N N . ARG A 1 96 ? -12.242 1.903 21.627 1.00 46.38 96 ARG A N 1
ATOM 706 C CA . ARG A 1 96 ? -12.694 1.624 23.006 1.00 46.38 96 ARG A CA 1
ATOM 707 C C . ARG A 1 96 ? -12.172 2.667 23.982 1.00 46.38 96 ARG A C 1
ATOM 709 O O . ARG A 1 96 ? -12.949 3.006 24.898 1.00 46.38 96 ARG A O 1
#

InterPro domains:
  IPR036271 Tetracyclin repressor-like, C-terminal domain superfamily [SSF48498] (10-84)

Nearest PDB structures (foldseek):
  3g7r-assembly1_B  TM=9.726E-01  e=2.414E-07  Streptomyces coelicolor A3(2)
  3g7r-assembly1_A  TM=9.720E-01  e=2.695E-07  Stre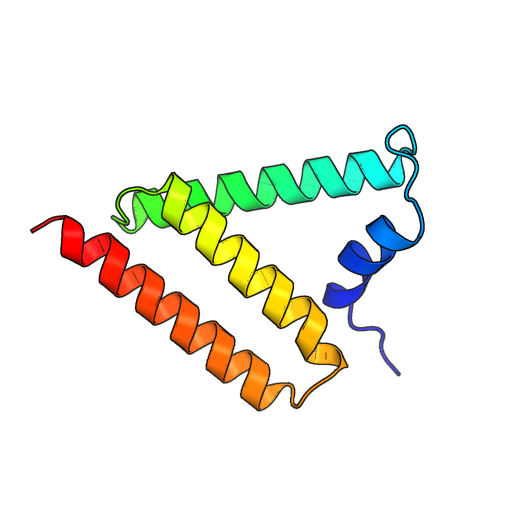ptomyces coelicolor A3(2)
  2np5-assembly1_A  TM=7.183E-01  e=1.792E+00  Rhodococcus jostii RHA1
  4m70-assembly5_Q  TM=3.304E-01  e=2.785E+00  Solanum tuberosum
  4m70-assembly3_I  TM=2.723E-01  e=2.234E+00  Solanum tuberosum

Secondary structure (DSSP, 8-state):
----HHHHHHHHHHH---TTSHHHHHHHHHHHHHHHHHHHHHHHTT-SSHHHHHHHHHHHHHHHHHHTTTS-HHHHHHHHHHHHHHHHHHHHHTT-

pLDDT: mean 83.79, std 15.99, range [36.09, 97.75]

Solvent-accessible surface area (backbone atoms only — not comparable to full-atom values): 5252 Å² total; per-residue (Å²): 129,86,80,63,74,73,48,51,62,65,49,48,46,71,75,38,72,51,72,85,39,68,66,30,44,52,49,52,53,50,53,51,53,50,40,52,52,45,18,52,53,34,42,75,68,49,22,56,63,21,69,61,49,16,56,50,50,52,51,50,51,52,50,37,44,60,39,44,83,76,48,63,50,66,60,37,50,51,53,42,52,55,52,50,53,52,47,54,53,55,20,38,58,71,78,113

Mean predicted aligned error: 7.1 Å

Organism: NCBI:txid887465